Protein AF-R0JJM7-F1 (afdb_monomer_lite)

pLDDT: mean 85.13, std 17.64, range [41.31, 98.5]

Secondary structure (DSSP, 8-state):
--------------TT--------TT--HHHHHHHHHHHTT--S-GGGEEEEEEEEETTEEEEEEPPTT--HHHHHHHH-S-TTT-EEEEEEPPTT---

Sequence (99 aa):
RGPGVKRRTSFYLPRGTVKHLHILSHTRASEVISALLRKFTVVDDPRKFALFERSEKDDQVFLRKLSDEEQPLRLRLLAGPSEKALSFVLKENDSGEVN

Organism: Anas platyrhynchos (NCBI:txid8839)

Foldseek 3Di:
DDDPDPPQPPQDPPPPDDDDDDDDQQQWQLNVLVVVCVVSVNPDDSVQKFKWKWAADPNDIDTDTDDRRDGVVNVDVVQDDDVNSIDMDMDGDDPPPDD

Radius of gyration: 15.57 Å; chains: 1; bounding box: 34×30×53 Å

Structure (mmCIF, N/CA/C/O backbone):
data_AF-R0JJM7-F1
#
_entry.id   AF-R0JJM7-F1
#
loop_
_atom_site.group_PDB
_atom_site.id
_atom_site.type_symbol
_atom_site.label_atom_id
_atom_site.label_alt_id
_atom_site.label_comp_id
_atom_site.label_asym_id
_atom_site.label_entity_id
_atom_site.label_seq_id
_atom_site.pdbx_PDB_ins_code
_atom_site.Cartn_x
_atom_site.Cartn_y
_atom_site.Cartn_z
_atom_site.occupancy
_atom_site.B_iso_or_equiv
_atom_site.auth_seq_id
_atom_site.auth_comp_id
_atom_site.auth_asym_id
_atom_site.auth_atom_id
_atom_site.pdbx_PDB_model_num
ATOM 1 N N . ARG A 1 1 ? 18.023 2.603 -40.093 1.00 42.78 1 ARG A N 1
ATOM 2 C CA . ARG A 1 1 ? 17.640 1.845 -38.875 1.00 42.78 1 ARG A CA 1
ATOM 3 C C . ARG A 1 1 ? 16.904 2.829 -37.965 1.00 42.78 1 ARG A C 1
ATOM 5 O O . ARG A 1 1 ? 17.559 3.647 -37.340 1.00 42.78 1 ARG A O 1
ATOM 12 N N . GLY A 1 2 ? 15.571 2.888 -38.038 1.00 41.31 2 GLY A N 1
ATOM 13 C CA . GLY A 1 2 ? 14.785 3.873 -37.278 1.00 41.31 2 GLY A CA 1
ATOM 14 C C . GLY A 1 2 ? 14.765 3.534 -35.783 1.00 41.31 2 GLY A C 1
ATOM 15 O O . GLY A 1 2 ? 14.872 2.349 -35.449 1.00 41.31 2 GLY A O 1
ATOM 16 N N . PRO A 1 3 ? 14.658 4.523 -34.880 1.00 48.84 3 PRO A N 1
ATOM 17 C CA . PRO A 1 3 ? 14.497 4.246 -33.462 1.00 48.84 3 PRO A CA 1
ATOM 18 C C . PRO A 1 3 ? 13.191 3.472 -33.277 1.00 48.84 3 PRO A C 1
ATOM 20 O O . PRO A 1 3 ? 12.115 3.941 -33.645 1.00 48.84 3 PRO A O 1
ATOM 23 N N . GLY A 1 4 ? 13.302 2.245 -32.768 1.00 48.16 4 GLY A N 1
ATOM 24 C CA . GLY A 1 4 ? 12.152 1.405 -32.471 1.00 48.16 4 GLY A CA 1
ATOM 25 C C . GLY A 1 4 ? 11.247 2.136 -31.491 1.00 48.16 4 GLY A C 1
ATOM 26 O O . GLY A 1 4 ? 11.636 2.382 -30.350 1.00 48.16 4 GLY A O 1
ATOM 27 N N .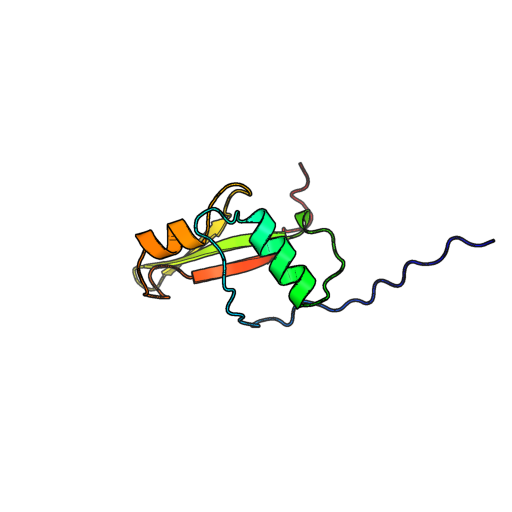 VAL A 1 5 ? 10.050 2.499 -31.948 1.00 55.69 5 VAL A N 1
ATOM 28 C CA . VAL A 1 5 ? 8.986 3.010 -31.089 1.00 55.69 5 VAL A CA 1
ATOM 29 C C . VAL A 1 5 ? 8.744 1.938 -30.033 1.00 55.69 5 VAL A C 1
ATOM 31 O O . VAL A 1 5 ? 8.204 0.872 -30.336 1.00 55.69 5 VAL A O 1
ATOM 34 N N . LYS A 1 6 ? 9.189 2.183 -28.794 1.00 52.22 6 LYS A N 1
ATOM 35 C CA . LYS A 1 6 ? 8.797 1.360 -27.651 1.00 52.22 6 LYS A CA 1
ATOM 36 C C . LYS A 1 6 ? 7.283 1.481 -27.557 1.00 52.22 6 LYS A C 1
ATOM 38 O O . LYS A 1 6 ? 6.769 2.502 -27.108 1.00 52.22 6 LYS A O 1
ATOM 43 N N . ARG A 1 7 ? 6.573 0.467 -28.053 1.00 47.34 7 ARG A N 1
ATOM 44 C CA . ARG A 1 7 ? 5.127 0.312 -27.894 1.00 47.34 7 ARG A CA 1
ATOM 45 C C . ARG A 1 7 ? 4.853 0.357 -26.390 1.00 47.34 7 ARG A C 1
ATOM 47 O O . ARG A 1 7 ? 5.057 -0.636 -25.700 1.00 47.34 7 ARG A O 1
ATOM 54 N N . ARG A 1 8 ? 4.440 1.516 -25.868 1.00 54.50 8 ARG A N 1
ATOM 55 C CA . ARG A 1 8 ? 3.777 1.596 -24.565 1.00 54.50 8 ARG A CA 1
ATOM 56 C C . ARG A 1 8 ? 2.442 0.898 -24.771 1.00 54.50 8 ARG A C 1
ATOM 58 O O . ARG A 1 8 ? 1.490 1.508 -25.240 1.00 54.50 8 ARG A O 1
ATOM 65 N N . THR A 1 9 ? 2.394 -0.407 -24.533 1.00 46.34 9 THR A N 1
ATOM 66 C CA . THR A 1 9 ? 1.124 -1.088 -24.309 1.00 46.34 9 THR A CA 1
ATOM 67 C C . THR A 1 9 ? 0.574 -0.498 -23.021 1.00 46.34 9 THR A C 1
ATOM 69 O O . THR A 1 9 ? 1.037 -0.827 -21.931 1.00 46.34 9 THR A O 1
ATOM 72 N N . SER A 1 10 ? -0.317 0.476 -23.167 1.00 49.22 10 SER A N 1
ATOM 73 C CA . SER A 1 10 ? -0.974 1.198 -22.088 1.00 49.22 10 SER A CA 1
ATOM 74 C C . SER A 1 10 ? -1.981 0.271 -21.410 1.00 49.22 10 SER A C 1
ATOM 76 O O . SER A 1 10 ? -3.187 0.363 -21.632 1.00 49.22 10 SER A O 1
ATOM 78 N N . PHE A 1 11 ? -1.481 -0.685 -20.634 1.00 52.28 11 PHE A N 1
ATOM 79 C CA . PHE A 1 11 ? -2.295 -1.387 -19.656 1.00 52.28 11 PHE A CA 1
ATOM 80 C C . PHE A 1 11 ? -2.354 -0.496 -18.423 1.00 52.28 11 PHE A C 1
ATOM 82 O O . PHE A 1 11 ? -1.412 -0.419 -17.638 1.00 52.28 11 PHE A O 1
ATOM 89 N N . TYR A 1 12 ? -3.450 0.246 -18.316 1.00 59.75 12 TYR A N 1
ATOM 90 C CA . TYR A 1 12 ? -3.749 1.032 -17.133 1.00 59.75 12 TYR A CA 1
ATOM 91 C C . TYR A 1 12 ? -4.106 0.086 -15.993 1.00 59.75 12 TYR A C 1
ATOM 93 O O . TYR A 1 12 ? -4.785 -0.922 -16.202 1.00 59.75 12 TYR A O 1
ATOM 101 N N . LEU A 1 13 ? -3.688 0.430 -14.778 1.00 63.84 13 LEU A N 1
ATOM 102 C CA . LEU A 1 13 ? -4.218 -0.200 -13.579 1.00 63.84 13 LEU A CA 1
ATOM 103 C C . LEU A 1 13 ? -5.745 0.018 -13.584 1.00 63.84 13 LEU A C 1
ATOM 105 O O . LEU A 1 13 ? -6.173 1.176 -13.542 1.00 63.84 13 LEU A O 1
ATOM 109 N N . PRO A 1 14 ? -6.594 -1.026 -13.677 1.00 69.06 14 PRO A N 1
ATOM 110 C CA . PRO A 1 14 ? -8.030 -0.799 -13.726 1.00 69.06 14 PRO A CA 1
ATOM 111 C C . PRO A 1 14 ? -8.457 -0.116 -12.423 1.00 69.06 14 PRO A C 1
ATOM 113 O O . PRO A 1 14 ? -8.135 -0.592 -11.326 1.00 69.06 14 PRO A O 1
ATOM 116 N N . ARG A 1 15 ? -9.142 1.030 -12.525 1.00 71.81 15 ARG A N 1
ATOM 117 C CA . ARG A 1 15 ? -9.605 1.776 -11.345 1.00 71.81 15 ARG A CA 1
ATOM 118 C C . ARG A 1 15 ? -10.469 0.863 -10.474 1.00 71.81 15 ARG A C 1
ATOM 120 O O . ARG A 1 15 ? -11.311 0.136 -10.988 1.00 71.81 15 ARG A O 1
ATOM 127 N N 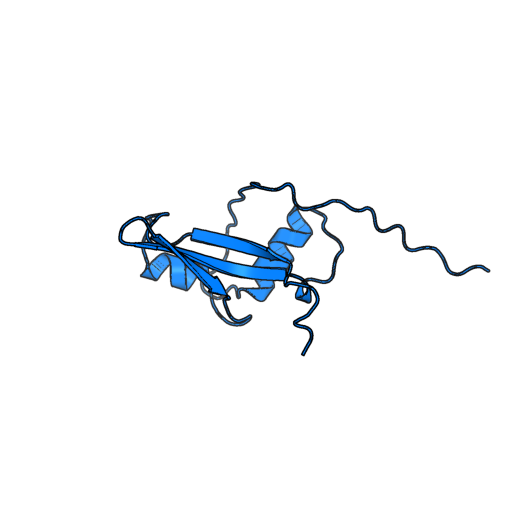. GLY A 1 16 ? -10.253 0.906 -9.161 1.00 74.25 16 GLY A N 1
ATOM 128 C CA . GLY A 1 16 ? -10.999 0.076 -8.210 1.00 74.25 16 GLY A CA 1
ATOM 129 C C . GLY A 1 16 ? -10.526 -1.377 -8.113 1.00 74.25 16 GLY A C 1
ATOM 130 O O . GLY A 1 16 ? -11.212 -2.191 -7.501 1.00 74.25 16 GLY A O 1
ATOM 131 N N . THR A 1 17 ? -9.366 -1.730 -8.678 1.00 83.00 17 THR A N 1
ATOM 132 C CA . THR A 1 17 ? -8.838 -3.089 -8.511 1.00 83.00 17 THR A CA 1
ATOM 133 C C . THR A 1 17 ? -8.257 -3.302 -7.118 1.00 83.00 17 THR A C 1
ATOM 135 O O . THR A 1 17 ? -7.368 -2.571 -6.686 1.00 83.00 17 THR A O 1
ATOM 138 N N . VAL A 1 18 ? -8.687 -4.377 -6.459 1.00 84.19 18 VAL A N 1
ATOM 139 C CA . VAL A 1 18 ? -8.130 -4.843 -5.185 1.00 84.19 18 VAL A CA 1
ATOM 140 C C . VAL A 1 18 ? -7.274 -6.089 -5.415 1.00 84.19 18 VAL A C 1
ATOM 142 O O . VAL A 1 18 ? -7.636 -6.980 -6.192 1.00 84.19 18 VAL A O 1
ATOM 145 N N . LYS A 1 19 ? -6.127 -6.178 -4.731 1.00 86.38 19 LYS A N 1
ATOM 146 C CA . LYS A 1 19 ? -5.318 -7.403 -4.671 1.00 86.38 19 LYS A CA 1
ATOM 147 C C . LYS A 1 19 ? -4.779 -7.654 -3.278 1.00 86.38 19 LYS A C 1
ATOM 149 O O . LYS A 1 19 ? -4.197 -6.774 -2.657 1.00 86.38 19 LYS A O 1
ATOM 154 N N . HIS A 1 20 ? -4.855 -8.918 -2.879 1.00 87.50 20 HIS A N 1
ATOM 155 C CA . HIS A 1 20 ? -4.101 -9.434 -1.749 1.00 87.50 20 HIS A CA 1
ATOM 156 C C . HIS A 1 20 ? -2.676 -9.789 -2.195 1.00 87.50 20 HIS A C 1
ATOM 158 O O . HIS A 1 20 ? -2.454 -10.374 -3.270 1.00 87.50 20 HIS A O 1
ATOM 164 N N . LEU A 1 21 ? -1.710 -9.399 -1.369 1.00 90.56 21 LEU A N 1
ATOM 165 C CA . LEU A 1 21 ? -0.304 -9.754 -1.487 1.00 90.56 21 LEU A CA 1
ATOM 166 C C . LEU A 1 21 ? 0.111 -10.487 -0.215 1.00 90.56 21 LEU A C 1
ATOM 168 O O . LEU A 1 21 ? -0.225 -10.053 0.883 1.00 90.56 21 LEU A O 1
ATOM 172 N N . HIS A 1 22 ? 0.859 -11.573 -0.371 1.00 91.44 22 HIS A N 1
ATOM 173 C CA . HIS A 1 22 ? 1.593 -12.173 0.736 1.00 91.44 22 HIS A CA 1
ATOM 174 C C . HIS A 1 22 ? 2.990 -11.559 0.724 1.00 91.44 22 HIS A C 1
ATOM 176 O O . HIS A 1 22 ? 3.706 -11.681 -0.270 1.00 91.44 22 HIS A O 1
ATOM 182 N N . ILE A 1 23 ? 3.333 -10.844 1.790 1.00 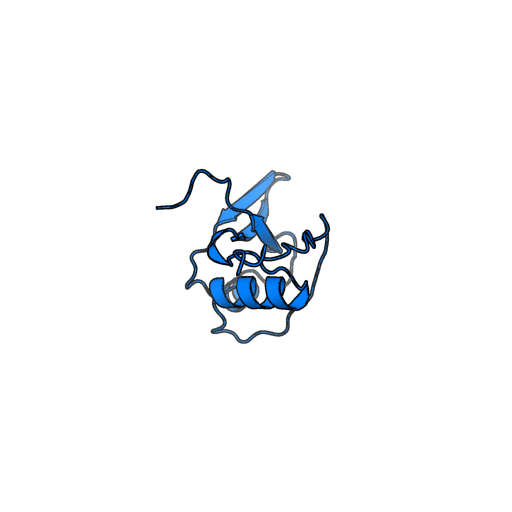94.06 23 ILE A N 1
ATOM 183 C CA . ILE A 1 23 ? 4.596 -10.116 1.938 1.00 94.06 23 ILE A CA 1
ATOM 184 C C . ILE A 1 23 ? 5.193 -10.391 3.316 1.00 94.06 23 ILE A C 1
ATOM 186 O O . ILE A 1 23 ? 4.521 -10.934 4.193 1.00 94.06 23 ILE A O 1
ATOM 190 N N . LEU A 1 24 ? 6.457 -10.023 3.497 1.00 95.50 24 LEU A N 1
ATOM 191 C CA . LEU A 1 24 ? 7.169 -10.166 4.761 1.00 95.50 24 LEU A CA 1
ATOM 192 C C . LEU A 1 24 ? 7.065 -8.872 5.574 1.00 95.50 24 LEU A C 1
ATOM 194 O O . LEU A 1 24 ? 6.729 -7.808 5.053 1.00 95.50 24 LEU A O 1
ATOM 198 N N . SER A 1 25 ? 7.375 -8.947 6.870 1.00 93.62 25 SER A N 1
ATOM 199 C CA . SER A 1 25 ? 7.313 -7.785 7.770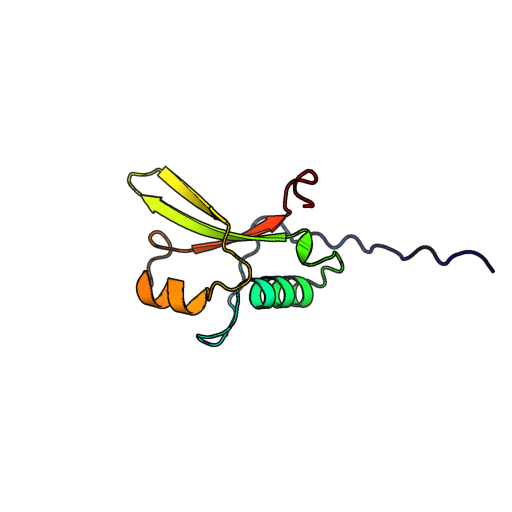 1.00 93.62 25 SER A CA 1
ATOM 200 C C . SER A 1 25 ? 8.300 -6.680 7.398 1.00 93.62 25 SER A C 1
ATOM 202 O O . SER A 1 25 ? 8.037 -5.519 7.688 1.00 93.62 25 SER A O 1
ATOM 204 N N . HIS A 1 26 ? 9.405 -7.035 6.739 1.00 95.75 26 HIS A N 1
ATOM 205 C CA . HIS A 1 26 ? 10.428 -6.103 6.271 1.00 95.75 26 HIS A CA 1
ATOM 206 C C . HIS A 1 26 ? 10.244 -5.663 4.813 1.00 95.75 26 HIS A C 1
ATOM 208 O O . HIS A 1 26 ? 11.063 -4.892 4.324 1.00 95.75 26 HIS A O 1
ATOM 214 N N . THR A 1 27 ? 9.202 -6.134 4.116 1.00 98.00 27 THR A N 1
ATOM 215 C CA . THR A 1 27 ? 8.914 -5.676 2.752 1.00 98.00 27 THR A CA 1
ATOM 216 C C . THR A 1 27 ? 8.566 -4.193 2.781 1.00 98.00 27 THR A C 1
ATOM 218 O O . THR A 1 27 ? 7.652 -3.779 3.499 1.00 98.00 27 THR A O 1
ATOM 221 N N . ARG A 1 28 ? 9.292 -3.406 1.993 1.00 98.50 28 ARG A N 1
ATOM 222 C CA . ARG A 1 28 ? 9.171 -1.950 1.928 1.00 98.50 28 ARG A CA 1
ATOM 223 C C . ARG A 1 28 ? 8.063 -1.497 0.978 1.00 98.50 28 ARG A C 1
ATOM 225 O O . ARG A 1 28 ? 7.645 -2.242 0.089 1.00 98.50 28 ARG A O 1
ATOM 232 N N . ALA A 1 29 ? 7.595 -0.260 1.131 1.00 97.94 29 ALA A N 1
ATOM 233 C CA . ALA A 1 29 ? 6.563 0.321 0.275 1.00 97.94 29 ALA A CA 1
ATOM 234 C C . ALA A 1 29 ? 6.976 0.323 -1.210 1.00 97.94 29 ALA A C 1
ATOM 236 O O . ALA A 1 29 ? 6.182 -0.075 -2.064 1.00 97.94 29 ALA A O 1
ATOM 237 N N . SER A 1 30 ? 8.233 0.659 -1.511 1.00 97.44 30 SER A N 1
ATOM 238 C CA . SER A 1 30 ? 8.808 0.608 -2.869 1.00 97.44 30 SER A CA 1
ATOM 239 C C . SER A 1 30 ? 8.750 -0.792 -3.506 1.00 97.44 30 SER A C 1
ATOM 241 O O . SER A 1 30 ? 8.454 -0.949 -4.699 1.00 97.44 30 SER A O 1
ATOM 243 N N . GLU A 1 31 ? 8.965 -1.837 -2.704 1.00 97.88 31 GLU A N 1
ATOM 244 C CA . GLU A 1 31 ? 8.865 -3.233 -3.136 1.00 97.88 31 GLU A CA 1
ATOM 245 C C . GLU A 1 31 ? 7.409 -3.638 -3.385 1.00 97.88 31 GLU A C 1
ATOM 247 O O . GLU A 1 31 ? 7.121 -4.326 -4.367 1.00 97.88 31 GLU A O 1
ATOM 252 N N . VAL A 1 32 ? 6.475 -3.169 -2.548 1.00 96.94 32 VAL A N 1
ATOM 253 C CA . VAL A 1 32 ? 5.033 -3.379 -2.748 1.00 96.94 32 VAL A CA 1
ATOM 254 C C . VAL A 1 32 ? 4.556 -2.719 -4.041 1.00 96.94 32 VAL A C 1
ATOM 256 O O . VAL A 1 32 ? 3.862 -3.370 -4.824 1.00 96.94 32 VAL A O 1
ATOM 259 N N . ILE A 1 33 ? 4.955 -1.470 -4.304 1.00 95.75 33 ILE A N 1
ATOM 260 C CA . ILE A 1 33 ? 4.650 -0.759 -5.555 1.00 95.75 33 ILE A CA 1
ATOM 261 C C . ILE A 1 33 ? 5.137 -1.592 -6.745 1.00 95.75 33 ILE A C 1
ATOM 263 O O . ILE A 1 33 ? 4.345 -1.964 -7.612 1.00 95.75 33 ILE A O 1
ATOM 267 N N . SER A 1 34 ? 6.414 -1.976 -6.743 1.00 94.75 34 SER A N 1
ATOM 268 C CA . SER A 1 34 ? 7.018 -2.771 -7.819 1.00 94.75 34 SER A CA 1
ATOM 269 C C . SER A 1 34 ? 6.310 -4.118 -8.024 1.00 94.75 34 SER A C 1
ATOM 271 O O . SER A 1 34 ? 6.053 -4.531 -9.159 1.00 94.75 34 SER A O 1
ATOM 273 N N . ALA A 1 35 ? 5.949 -4.803 -6.935 1.00 93.62 35 ALA A N 1
ATOM 274 C CA . ALA A 1 35 ? 5.236 -6.074 -6.984 1.00 93.62 35 ALA A CA 1
ATOM 275 C C . ALA A 1 35 ? 3.827 -5.930 -7.578 1.00 93.62 35 ALA A C 1
ATOM 277 O O . ALA A 1 35 ? 3.420 -6.780 -8.376 1.00 93.62 35 ALA A O 1
ATOM 278 N N . LEU A 1 36 ? 3.094 -4.867 -7.226 1.00 92.50 36 LEU A N 1
ATOM 279 C CA . LEU A 1 36 ? 1.776 -4.573 -7.790 1.00 92.50 36 LEU A CA 1
ATOM 280 C C . LEU A 1 36 ? 1.873 -4.271 -9.284 1.00 92.50 36 LEU A C 1
ATOM 282 O O . LEU A 1 36 ? 1.181 -4.919 -10.067 1.00 92.50 36 LEU A O 1
ATOM 286 N N . LEU A 1 37 ? 2.761 -3.361 -9.691 1.00 90.62 37 LEU A N 1
ATOM 287 C CA . LEU A 1 37 ? 2.933 -2.996 -11.101 1.00 90.62 37 LEU A CA 1
ATOM 288 C C . LEU A 1 37 ? 3.276 -4.221 -11.953 1.00 90.62 37 LEU A C 1
ATOM 290 O O . LEU A 1 37 ? 2.614 -4.474 -12.958 1.00 90.62 37 LEU A O 1
ATOM 294 N N . ARG A 1 38 ? 4.211 -5.064 -11.491 1.00 88.81 38 ARG A N 1
ATOM 295 C CA . ARG A 1 38 ? 4.542 -6.331 -12.158 1.00 88.81 38 ARG A CA 1
ATOM 296 C C . ARG A 1 38 ? 3.336 -7.267 -12.251 1.00 88.81 38 ARG A C 1
ATOM 298 O O . ARG A 1 38 ? 3.094 -7.842 -13.308 1.00 88.81 38 ARG A O 1
ATOM 305 N N . LYS A 1 39 ? 2.571 -7.424 -11.164 1.00 87.69 39 LYS A N 1
ATOM 306 C CA . LYS A 1 39 ? 1.387 -8.303 -11.113 1.00 87.69 39 LYS A CA 1
ATOM 307 C C . LYS A 1 39 ? 0.274 -7.842 -12.058 1.00 87.69 39 LYS A C 1
ATOM 309 O O . LYS A 1 39 ? -0.499 -8.672 -12.524 1.00 87.69 39 LYS A O 1
ATOM 314 N N . PHE A 1 40 ? 0.217 -6.546 -12.351 1.00 84.81 40 PHE A N 1
ATOM 315 C CA . PHE A 1 40 ? -0.713 -5.945 -13.304 1.00 84.81 40 PHE A CA 1
ATOM 316 C C . PHE A 1 40 ? -0.106 -5.662 -14.676 1.00 84.81 40 PHE A C 1
ATOM 318 O O . PHE A 1 40 ? -0.759 -5.038 -15.509 1.00 84.81 40 PHE A O 1
ATOM 325 N N . THR A 1 41 ? 1.117 -6.129 -14.941 1.00 86.69 41 THR A N 1
ATOM 326 C CA . THR A 1 41 ? 1.825 -5.914 -16.213 1.00 86.69 41 THR A CA 1
ATOM 327 C C . THR A 1 41 ? 1.970 -4.434 -16.602 1.00 86.69 41 THR A C 1
ATOM 329 O O . THR A 1 41 ? 2.069 -4.098 -17.780 1.00 86.69 41 THR A O 1
ATOM 332 N N . VAL A 1 42 ? 2.008 -3.542 -15.607 1.00 86.12 42 VAL A N 1
ATOM 333 C CA . VAL A 1 42 ? 2.264 -2.112 -15.800 1.00 86.12 42 VAL A CA 1
ATOM 334 C C . VAL A 1 42 ? 3.764 -1.916 -16.010 1.00 86.12 42 VAL A C 1
ATOM 336 O O . VAL A 1 42 ? 4.575 -2.344 -15.191 1.00 86.12 42 VAL A O 1
ATOM 339 N N . VAL A 1 43 ? 4.129 -1.282 -17.126 1.00 84.56 43 VAL A N 1
ATOM 340 C CA . VAL A 1 43 ? 5.527 -1.090 -17.563 1.00 84.56 43 VAL A CA 1
ATOM 341 C C . VAL A 1 43 ? 6.071 0.315 -17.285 1.00 84.56 43 VAL A C 1
ATOM 343 O O . VAL A 1 43 ? 7.211 0.617 -17.639 1.00 84.56 43 VAL A O 1
ATOM 346 N N . ASP A 1 44 ? 5.255 1.191 -16.701 1.00 87.31 44 ASP A N 1
ATOM 347 C CA . ASP A 1 44 ? 5.673 2.527 -16.283 1.00 87.31 44 ASP A CA 1
ATOM 348 C C . ASP A 1 44 ? 6.686 2.478 -15.126 1.00 87.31 44 ASP A C 1
ATOM 350 O O . ASP A 1 44 ? 6.771 1.498 -14.387 1.00 87.31 44 ASP A O 1
ATOM 354 N N . ASP A 1 45 ? 7.476 3.550 -14.987 1.00 89.19 45 ASP A N 1
ATOM 355 C CA . ASP A 1 45 ? 8.469 3.673 -13.914 1.00 89.19 45 ASP A CA 1
ATOM 356 C C . ASP A 1 45 ? 7.759 3.632 -12.544 1.00 89.19 45 ASP A C 1
ATOM 358 O O . ASP A 1 45 ? 6.862 4.453 -12.323 1.00 89.19 45 ASP A O 1
ATOM 362 N N . PRO A 1 46 ? 8.148 2.729 -11.618 1.00 91.38 46 PRO A N 1
ATOM 363 C CA . PRO A 1 46 ? 7.580 2.662 -10.274 1.00 91.38 46 PRO A CA 1
ATOM 364 C C . PRO A 1 46 ? 7.585 3.994 -9.520 1.00 91.38 46 PRO A C 1
ATOM 366 O O . PRO A 1 46 ? 6.680 4.233 -8.728 1.00 91.38 46 PRO A O 1
ATOM 369 N N . ARG A 1 47 ? 8.537 4.892 -9.812 1.00 90.56 47 ARG A N 1
ATOM 370 C CA . ARG A 1 47 ? 8.635 6.234 -9.207 1.00 90.56 47 ARG A CA 1
ATOM 371 C C . ARG A 1 47 ? 7.492 7.172 -9.593 1.00 90.56 47 ARG A C 1
ATOM 373 O O . ARG A 1 47 ? 7.266 8.183 -8.935 1.00 90.56 47 ARG A O 1
ATOM 380 N N . LYS A 1 48 ? 6.734 6.839 -10.640 1.00 91.19 48 LYS A N 1
ATOM 381 C CA . LYS A 1 48 ? 5.488 7.541 -10.976 1.00 91.19 48 LYS A CA 1
ATOM 382 C C . LYS A 1 48 ? 4.340 7.169 -10.053 1.00 91.19 48 LYS A C 1
ATOM 384 O O . LYS A 1 48 ? 3.280 7.761 -10.178 1.00 91.19 48 LYS A O 1
ATOM 389 N N . PHE A 1 49 ? 4.516 6.194 -9.171 1.00 93.31 49 PHE A N 1
ATOM 390 C CA . PHE A 1 49 ? 3.486 5.733 -8.260 1.00 93.31 49 PHE A CA 1
ATOM 391 C C . PHE A 1 49 ? 3.914 5.959 -6.815 1.00 93.31 49 PHE A C 1
ATOM 393 O O . PHE A 1 49 ? 5.096 6.058 -6.496 1.00 93.31 49 PHE A O 1
ATOM 400 N N . ALA A 1 50 ? 2.929 6.013 -5.932 1.00 95.69 50 ALA A N 1
ATOM 401 C CA . ALA A 1 50 ? 3.128 6.036 -4.498 1.00 95.69 50 ALA A CA 1
ATOM 402 C C . ALA A 1 50 ? 2.077 5.169 -3.805 1.00 95.69 50 ALA A C 1
ATOM 404 O O . ALA A 1 50 ? 0.932 5.042 -4.260 1.00 95.69 50 ALA A O 1
ATOM 405 N N . LEU A 1 51 ? 2.486 4.566 -2.692 1.00 96.75 51 LEU A N 1
ATOM 406 C CA . LEU A 1 51 ? 1.600 3.826 -1.811 1.00 96.75 51 LEU A CA 1
ATOM 407 C C . LEU A 1 51 ? 1.104 4.773 -0.720 1.00 96.75 51 LEU A C 1
ATOM 409 O O . LEU A 1 51 ? 1.894 5.432 -0.051 1.00 96.75 51 LEU A O 1
ATOM 413 N N . PHE A 1 52 ? -0.207 4.835 -0.543 1.00 97.38 52 PHE A N 1
ATOM 414 C CA . PHE A 1 52 ? -0.848 5.615 0.502 1.00 97.38 52 PHE A CA 1
ATOM 415 C C . PHE A 1 52 ? -1.442 4.677 1.538 1.00 97.38 52 PHE A C 1
ATOM 417 O O . PHE A 1 52 ? -2.047 3.663 1.183 1.00 97.38 52 PHE A O 1
ATOM 424 N N . GLU A 1 53 ? -1.328 5.042 2.808 1.00 97.31 53 GLU A N 1
ATOM 425 C CA . GLU A 1 53 ? -2.266 4.554 3.808 1.00 97.31 53 GLU A CA 1
ATOM 426 C C . GLU A 1 53 ? -3.573 5.340 3.721 1.00 97.31 53 GLU A C 1
ATOM 428 O O . GLU A 1 53 ? -3.581 6.552 3.495 1.00 97.31 53 GLU A O 1
ATOM 433 N N . ARG A 1 54 ? -4.677 4.622 3.895 1.00 97.56 54 ARG A N 1
ATOM 434 C CA . ARG A 1 54 ? -6.031 5.148 3.981 1.00 97.56 54 ARG A CA 1
ATOM 435 C C . ARG A 1 54 ? -6.624 4.750 5.322 1.00 97.56 54 ARG A C 1
ATOM 437 O O . ARG A 1 54 ? -6.664 3.560 5.633 1.00 97.56 54 ARG A O 1
ATOM 444 N N . SER A 1 55 ? -7.133 5.718 6.067 1.00 97.06 55 SER A N 1
ATOM 445 C CA . SER A 1 55 ? -7.866 5.488 7.312 1.00 97.06 55 SER A CA 1
ATOM 446 C C . SER A 1 55 ? -9.180 6.263 7.316 1.00 97.06 55 SER A C 1
ATOM 448 O O . SER A 1 55 ? -9.337 7.265 6.617 1.00 97.06 55 SER A O 1
ATOM 450 N N . GLU A 1 56 ? -10.147 5.761 8.072 1.00 97.62 56 GLU A N 1
ATOM 451 C CA . GLU A 1 56 ? -11.457 6.368 8.277 1.00 97.62 56 GLU A CA 1
ATOM 452 C C . GLU A 1 56 ? -11.611 6.727 9.754 1.00 97.62 56 GLU A C 1
ATOM 454 O O . GLU A 1 56 ? -11.498 5.860 10.626 1.00 97.62 56 GLU A O 1
ATOM 459 N N . LYS A 1 57 ? -11.876 8.003 10.038 1.00 93.56 57 LYS A N 1
ATOM 460 C CA . LYS A 1 57 ? -12.150 8.503 11.388 1.00 93.56 57 LYS A CA 1
ATOM 461 C C . LYS A 1 57 ? -13.253 9.554 11.322 1.00 93.56 57 LYS A C 1
ATOM 463 O O . LYS A 1 57 ? -13.168 10.453 10.494 1.00 93.56 57 LYS A O 1
ATOM 468 N N . ASP A 1 58 ? -14.257 9.442 12.191 1.00 93.94 58 ASP A N 1
ATOM 469 C CA . ASP A 1 58 ? -15.385 10.385 12.279 1.00 93.94 58 ASP A CA 1
ATOM 470 C C . ASP A 1 58 ? -16.037 10.654 10.903 1.00 93.94 58 ASP A C 1
ATOM 472 O O . ASP A 1 58 ? -16.222 11.801 10.500 1.00 93.94 58 ASP A O 1
ATOM 476 N N . ASP A 1 59 ? -16.283 9.578 10.141 1.00 91.81 59 ASP A N 1
ATOM 477 C CA . ASP A 1 59 ? -16.807 9.578 8.760 1.00 91.81 59 ASP A CA 1
ATOM 478 C C . ASP A 1 59 ? -15.963 10.343 7.717 1.00 91.81 59 ASP A C 1
ATOM 480 O O . ASP A 1 59 ? -16.378 10.531 6.572 1.00 91.81 59 ASP A O 1
ATOM 484 N N . GLN A 1 60 ? -14.735 10.727 8.071 1.00 96.12 60 GLN A N 1
ATOM 485 C CA . GLN A 1 60 ? -13.767 11.351 7.174 1.00 96.12 60 GLN A CA 1
ATOM 486 C C . GLN A 1 60 ? -12.688 10.356 6.742 1.00 96.12 60 GLN A C 1
ATOM 488 O O . GLN A 1 60 ? -12.191 9.553 7.535 1.00 96.12 60 GLN A O 1
ATOM 493 N N . VAL A 1 61 ? -12.308 10.428 5.463 1.00 96.38 61 VAL A N 1
ATOM 494 C CA . VAL A 1 61 ? -11.247 9.601 4.873 1.00 96.38 61 VAL A CA 1
ATOM 495 C C . VAL A 1 61 ? -9.945 10.391 4.847 1.00 96.38 61 VAL A C 1
ATOM 497 O O . VAL A 1 61 ? -9.866 11.447 4.222 1.00 96.38 61 VAL A O 1
ATOM 500 N N . PHE A 1 62 ? -8.904 9.832 5.453 1.00 96.25 62 PHE A N 1
ATOM 501 C CA . PHE A 1 62 ? -7.556 10.386 5.451 1.00 96.25 62 PHE A CA 1
ATOM 502 C C . PHE A 1 62 ? -6.656 9.562 4.532 1.00 96.25 62 PHE A C 1
ATOM 504 O O . PHE A 1 62 ? -6.746 8.334 4.499 1.00 96.25 62 PHE A O 1
ATOM 511 N N . LEU A 1 63 ? -5.786 10.242 3.783 1.00 96.44 63 LEU A N 1
ATOM 512 C CA . LEU A 1 63 ? -4.757 9.623 2.951 1.00 96.44 63 LEU A CA 1
ATOM 513 C C . LEU A 1 63 ? -3.392 10.205 3.311 1.00 96.44 63 LEU A C 1
ATOM 515 O O . LEU A 1 63 ? -3.207 11.418 3.232 1.00 96.44 63 LEU A O 1
ATOM 519 N N . ARG A 1 64 ? -2.426 9.344 3.641 1.00 96.25 64 ARG A N 1
ATOM 520 C CA . ARG A 1 64 ? -1.026 9.736 3.858 1.00 96.25 64 ARG A CA 1
ATOM 521 C C . ARG A 1 64 ? -0.122 8.937 2.928 1.00 96.25 64 ARG A C 1
ATOM 523 O O . ARG A 1 64 ? -0.221 7.715 2.861 1.00 96.25 64 ARG A O 1
ATOM 530 N N . LYS A 1 65 ? 0.754 9.634 2.202 1.00 96.62 65 LYS A N 1
ATOM 531 C CA . LYS A 1 65 ? 1.789 9.010 1.368 1.00 96.62 65 LYS A CA 1
ATOM 532 C C . LYS A 1 65 ? 2.798 8.311 2.277 1.00 96.62 65 LYS A C 1
ATOM 534 O O . LYS A 1 65 ? 3.305 8.930 3.213 1.00 96.62 65 LYS A O 1
ATOM 539 N N . LEU A 1 66 ? 3.066 7.039 2.008 1.00 97.81 66 LEU A N 1
ATOM 540 C CA . LEU A 1 66 ? 4.147 6.312 2.659 1.00 97.81 66 LEU A CA 1
ATOM 541 C C . LEU A 1 66 ? 5.473 6.682 1.996 1.00 97.81 66 LEU A C 1
ATOM 543 O O . LEU A 1 66 ? 5.543 6.845 0.776 1.00 97.81 66 LEU A O 1
ATOM 547 N N . SER A 1 67 ? 6.522 6.788 2.801 1.00 97.31 67 SER A N 1
ATOM 548 C CA . SER A 1 67 ? 7.894 6.802 2.304 1.00 97.31 67 SER A CA 1
ATOM 549 C C . SER A 1 67 ? 8.285 5.429 1.751 1.00 97.31 67 SER A C 1
ATOM 551 O O . SER A 1 67 ? 7.741 4.399 2.158 1.00 97.31 67 SER A O 1
ATOM 553 N N . ASP A 1 68 ? 9.271 5.407 0.856 1.00 96.56 68 ASP A N 1
ATOM 554 C CA . ASP A 1 68 ? 9.710 4.184 0.176 1.00 96.56 68 ASP A CA 1
ATOM 555 C C . ASP A 1 68 ? 10.237 3.098 1.122 1.00 96.56 68 ASP A C 1
ATOM 557 O O . ASP A 1 68 ? 10.160 1.920 0.767 1.00 96.56 68 ASP A O 1
ATOM 561 N N . GLU A 1 69 ? 10.733 3.481 2.304 1.00 98.00 69 GLU A N 1
ATOM 562 C CA . GLU A 1 69 ? 11.337 2.596 3.311 1.00 98.00 69 GLU A CA 1
ATOM 563 C C . GLU A 1 69 ? 10.351 2.120 4.390 1.00 98.00 69 GLU A C 1
ATOM 565 O O . GLU A 1 69 ? 10.664 1.208 5.160 1.00 98.00 69 GLU A O 1
ATOM 570 N N . GLU A 1 70 ? 9.149 2.701 4.462 1.00 98.38 70 GLU A N 1
ATOM 571 C CA . GLU A 1 70 ? 8.119 2.222 5.386 1.00 98.38 70 GLU A CA 1
ATOM 572 C C . GLU A 1 70 ? 7.692 0.789 5.039 1.00 98.38 70 GLU A C 1
ATOM 574 O O . GLU A 1 70 ? 7.730 0.364 3.885 1.00 98.38 70 GLU A O 1
ATOM 579 N N . GLN A 1 71 ? 7.274 0.031 6.056 1.00 98.38 71 GLN A N 1
ATOM 580 C CA . GLN A 1 71 ? 6.965 -1.399 5.962 1.00 98.38 71 GLN A CA 1
ATOM 581 C C . GLN A 1 71 ? 5.447 -1.631 6.081 1.00 98.38 71 GLN A C 1
ATOM 583 O O . GLN A 1 71 ? 4.930 -1.685 7.204 1.00 98.38 71 GLN A O 1
ATOM 588 N N . PRO A 1 72 ? 4.691 -1.799 4.973 1.00 97.81 72 PRO A N 1
ATOM 589 C CA . PRO A 1 72 ? 3.226 -1.813 5.013 1.00 97.81 72 PRO A CA 1
ATOM 590 C C . PRO A 1 72 ? 2.638 -2.934 5.875 1.00 97.81 72 PRO A C 1
ATOM 592 O O . PRO A 1 72 ? 1.644 -2.724 6.570 1.00 97.81 72 PRO A O 1
ATOM 595 N N . LEU A 1 73 ? 3.266 -4.118 5.901 1.00 97.56 73 LEU A N 1
ATOM 596 C CA . LEU A 1 73 ? 2.792 -5.199 6.770 1.00 97.56 73 LEU A CA 1
ATOM 597 C C . LEU A 1 73 ? 2.956 -4.844 8.250 1.00 97.56 73 LEU A C 1
ATOM 599 O O . LEU A 1 73 ? 2.060 -5.119 9.043 1.00 97.56 73 LEU A O 1
ATOM 603 N N . ARG A 1 74 ? 4.062 -4.194 8.628 1.00 97.50 74 ARG A N 1
ATOM 604 C CA . ARG A 1 74 ? 4.276 -3.740 10.006 1.00 97.50 74 ARG A CA 1
ATOM 605 C C . ARG A 1 74 ? 3.216 -2.719 10.421 1.00 97.50 74 ARG A C 1
ATOM 607 O O . ARG A 1 74 ? 2.653 -2.856 11.503 1.00 97.50 74 ARG A O 1
ATOM 614 N N . LEU A 1 75 ? 2.894 -1.760 9.550 1.00 97.56 75 LEU A N 1
ATOM 615 C CA . LEU A 1 75 ? 1.812 -0.794 9.785 1.00 97.56 75 LEU A CA 1
ATOM 616 C C . LEU A 1 75 ? 0.461 -1.500 9.973 1.00 97.56 75 LEU A C 1
ATOM 618 O O . LEU A 1 75 ? -0.262 -1.207 10.922 1.00 97.56 75 LEU A O 1
ATOM 622 N N . ARG A 1 76 ? 0.149 -2.493 9.127 1.00 96.69 76 ARG A N 1
ATOM 623 C CA . ARG A 1 76 ? -1.072 -3.305 9.255 1.00 96.69 76 ARG A CA 1
ATOM 624 C C . ARG A 1 76 ? -1.142 -4.079 10.566 1.00 96.69 76 ARG A C 1
ATOM 626 O O . ARG A 1 76 ? -2.203 -4.119 11.177 1.00 96.69 76 ARG A O 1
ATOM 633 N N . LEU A 1 77 ? -0.040 -4.683 11.000 1.00 96.81 77 LEU A N 1
ATOM 634 C CA . LEU A 1 77 ? -0.001 -5.420 12.263 1.00 96.81 77 LEU A CA 1
ATOM 635 C C . LEU A 1 77 ? -0.240 -4.499 13.470 1.00 96.81 77 LEU A C 1
ATOM 637 O O . LEU A 1 77 ? -0.914 -4.912 14.408 1.00 96.81 77 LEU A O 1
ATOM 641 N N . LEU A 1 78 ? 0.255 -3.257 13.428 1.00 96.62 78 LEU A N 1
ATOM 642 C CA . LEU A 1 78 ? 0.037 -2.261 14.484 1.00 96.62 78 LEU A CA 1
ATOM 643 C C . LEU A 1 78 ? -1.391 -1.691 14.485 1.00 96.62 78 LEU A C 1
ATOM 645 O O . LEU A 1 78 ? -1.964 -1.491 15.551 1.00 96.62 78 LEU A O 1
ATOM 649 N N . ALA A 1 79 ? -1.973 -1.443 13.308 1.00 96.31 79 ALA A N 1
ATOM 650 C CA . ALA A 1 79 ? -3.332 -0.909 13.174 1.00 96.31 79 ALA A CA 1
ATOM 651 C C . ALA A 1 79 ? -4.435 -1.962 13.405 1.00 96.31 79 ALA A C 1
ATOM 653 O O . ALA A 1 79 ? -5.593 -1.617 13.646 1.00 96.31 79 ALA A O 1
ATOM 654 N N . GLY A 1 80 ? -4.086 -3.248 13.320 1.00 96.56 80 GLY A N 1
ATOM 655 C CA . GLY A 1 80 ? -5.022 -4.359 13.431 1.00 96.56 80 GLY A CA 1
ATOM 656 C C . GLY A 1 80 ? -5.762 -4.680 12.121 1.00 96.56 80 GLY A C 1
ATOM 657 O O . GLY A 1 80 ? -5.453 -4.152 11.050 1.00 96.56 80 GLY A O 1
ATOM 658 N N . PRO A 1 81 ? -6.745 -5.597 12.168 1.00 95.88 81 PRO A N 1
ATOM 659 C CA . PRO A 1 81 ? -7.360 -6.158 10.964 1.00 95.88 81 PRO A CA 1
ATOM 660 C C . PRO A 1 81 ? -8.399 -5.243 10.293 1.00 95.88 81 PRO A C 1
ATOM 662 O O . PRO A 1 81 ? -8.754 -5.487 9.143 1.00 95.88 81 PRO A O 1
ATOM 665 N N . SER A 1 82 ? -8.887 -4.200 10.972 1.00 96.12 82 SER A N 1
ATOM 666 C CA . SER A 1 82 ? -9.943 -3.320 10.451 1.00 96.12 82 SER A CA 1
ATOM 667 C C . SER A 1 82 ? -9.490 -2.548 9.207 1.00 96.12 82 SER A C 1
ATOM 669 O O . SER A 1 82 ? -8.530 -1.782 9.256 1.00 96.12 82 SER A O 1
ATOM 671 N N . GLU A 1 83 ? -10.219 -2.690 8.097 1.00 93.38 83 GLU A N 1
ATOM 672 C CA . GLU A 1 83 ? -9.949 -1.931 6.865 1.00 93.38 83 GLU A CA 1
ATOM 673 C C . GLU A 1 83 ? -10.250 -0.433 6.997 1.00 93.38 83 GLU A C 1
ATOM 675 O O . GLU A 1 83 ? -9.657 0.378 6.283 1.00 93.38 83 GLU A O 1
ATOM 680 N N . LYS A 1 84 ? -11.125 -0.065 7.944 1.00 94.88 84 LYS A N 1
ATOM 681 C CA . LYS A 1 84 ? -11.383 1.333 8.310 1.00 94.88 84 LYS A CA 1
ATOM 682 C C . LYS A 1 84 ? -10.217 1.934 9.086 1.00 94.88 84 LYS A C 1
ATOM 684 O O . LYS A 1 84 ? -9.874 3.089 8.870 1.00 94.88 84 LYS A O 1
ATOM 689 N N . ALA A 1 85 ? -9.588 1.148 9.963 1.00 96.00 85 ALA A N 1
ATOM 690 C CA . ALA A 1 85 ? -8.415 1.606 10.702 1.00 96.00 85 ALA A CA 1
ATOM 691 C C . ALA A 1 85 ? -7.220 1.809 9.763 1.00 96.00 85 ALA A C 1
ATOM 693 O O . ALA A 1 85 ? -6.516 2.810 9.871 1.00 96.00 85 ALA A O 1
ATOM 694 N N . LEU A 1 86 ? -7.014 0.878 8.825 1.00 97.38 86 LEU A N 1
ATOM 695 C CA . LEU A 1 86 ? -5.970 0.993 7.818 1.00 97.38 86 LEU A CA 1
ATOM 696 C C . LEU A 1 86 ? -6.303 0.181 6.563 1.00 97.38 86 LEU A C 1
ATOM 698 O O . LEU A 1 86 ? -6.573 -1.016 6.622 1.00 97.38 86 LEU A O 1
ATOM 702 N N . SER A 1 87 ? -6.175 0.806 5.402 1.00 96.75 87 SER A N 1
ATOM 703 C CA . SER A 1 87 ? -6.112 0.175 4.081 1.00 96.75 87 SER A CA 1
ATOM 704 C C . SER A 1 87 ? -4.995 0.822 3.257 1.00 96.75 87 SER A C 1
ATOM 706 O O . SER A 1 87 ? -4.452 1.850 3.653 1.00 96.75 87 SER A O 1
ATOM 708 N N . PHE A 1 88 ? -4.594 0.201 2.146 1.00 96.94 88 PHE A N 1
ATOM 709 C CA . PHE A 1 88 ? -3.519 0.722 1.295 1.00 96.94 88 PHE A CA 1
ATOM 710 C C . PHE A 1 88 ? -4.027 0.998 -0.112 1.00 96.94 88 PHE A C 1
ATOM 712 O O . PHE A 1 88 ? -4.772 0.195 -0.675 1.00 96.94 88 PHE A O 1
ATOM 719 N N . VAL A 1 89 ? -3.598 2.120 -0.686 1.00 95.25 89 VAL A N 1
ATOM 720 C CA . VAL A 1 89 ? -4.014 2.573 -2.014 1.00 95.25 89 VAL A CA 1
ATOM 721 C C . VAL A 1 89 ? -2.777 2.902 -2.841 1.00 95.25 89 VAL A C 1
ATOM 723 O O . VAL A 1 89 ? -1.963 3.728 -2.441 1.00 95.25 89 VAL A O 1
ATOM 726 N N . LEU A 1 90 ? -2.638 2.270 -4.005 1.00 93.81 90 LEU A N 1
ATOM 727 C CA . LEU A 1 90 ? -1.633 2.641 -5.001 1.00 93.81 90 LEU A CA 1
ATOM 728 C C . LEU A 1 90 ? -2.203 3.758 -5.884 1.00 93.81 90 LEU A C 1
ATOM 730 O O . LEU A 1 90 ? -3.289 3.596 -6.444 1.00 93.81 90 LEU A O 1
ATOM 734 N N . LYS A 1 91 ? -1.485 4.874 -6.019 1.00 91.50 91 LYS A N 1
ATOM 735 C CA . LYS A 1 91 ? -1.866 5.990 -6.899 1.00 91.50 91 LYS A CA 1
ATOM 736 C C . LYS A 1 91 ? -0.673 6.423 -7.739 1.00 91.50 91 LYS A C 1
ATOM 738 O O . LYS A 1 91 ? 0.464 6.279 -7.302 1.00 91.50 91 LYS A O 1
ATOM 743 N N . GLU A 1 92 ? -0.936 6.963 -8.922 1.00 89.31 92 GL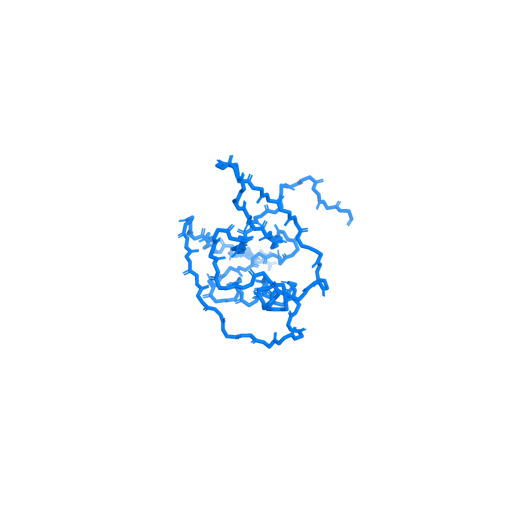U A N 1
ATOM 744 C CA . GLU A 1 92 ? 0.070 7.736 -9.653 1.00 89.31 92 GLU A CA 1
ATOM 745 C C . GLU A 1 92 ? 0.338 9.049 -8.898 1.00 89.31 92 GLU A C 1
ATOM 747 O O . GLU A 1 92 ? -0.591 9.651 -8.356 1.00 89.31 92 GLU A O 1
ATOM 752 N N . ASN A 1 93 ? 1.603 9.461 -8.821 1.00 84.81 93 ASN A N 1
ATOM 753 C CA . ASN A 1 93 ? 1.986 10.802 -8.400 1.00 84.81 93 ASN A CA 1
ATOM 754 C C . ASN A 1 93 ? 1.481 11.774 -9.472 1.00 84.81 93 ASN A C 1
ATOM 756 O O . ASN A 1 93 ? 1.672 11.529 -10.668 1.00 84.81 93 ASN A O 1
ATOM 760 N N . ASP A 1 94 ? 0.857 12.879 -9.065 1.00 75.56 94 ASP A N 1
ATOM 761 C CA . ASP A 1 94 ? 0.572 13.962 -10.002 1.00 75.56 94 ASP A CA 1
ATOM 762 C C . ASP A 1 94 ? 1.898 14.383 -10.651 1.00 75.56 94 ASP A C 1
ATOM 764 O O . ASP A 1 94 ? 2.927 14.479 -9.980 1.00 75.56 94 ASP A O 1
ATOM 768 N N . SER A 1 95 ? 1.901 14.581 -11.973 1.00 56.22 95 SER A N 1
ATOM 769 C CA . SER A 1 95 ? 3.113 14.752 -12.799 1.00 56.22 95 SER A CA 1
ATOM 770 C C . SER A 1 95 ? 3.965 16.003 -12.479 1.00 56.22 95 SER A C 1
ATOM 772 O O . SER A 1 95 ? 4.799 16.389 -13.293 1.00 56.22 95 SER A O 1
ATOM 774 N N . GLY A 1 96 ? 3.765 16.641 -11.322 1.00 51.34 96 GLY A N 1
ATOM 775 C CA . GLY A 1 96 ? 4.528 17.775 -10.799 1.00 51.34 96 GLY A CA 1
ATOM 776 C C . GLY A 1 96 ? 5.483 17.452 -9.640 1.00 51.34 96 GLY A C 1
ATOM 777 O O . GLY A 1 96 ? 6.259 18.324 -9.270 1.00 51.34 96 GLY A O 1
ATOM 778 N N . GLU A 1 97 ? 5.482 16.236 -9.082 1.00 46.22 97 GLU A N 1
ATOM 779 C CA . GLU A 1 97 ? 6.435 15.824 -8.034 1.00 46.22 97 GLU A CA 1
ATOM 780 C C . GLU A 1 97 ? 7.498 14.867 -8.596 1.00 46.22 97 GLU A C 1
ATOM 782 O O . GLU A 1 97 ? 7.533 13.677 -8.285 1.00 46.22 97 GLU A O 1
ATOM 787 N N . VAL A 1 98 ? 8.373 15.388 -9.455 1.00 42.28 98 VAL A N 1
ATOM 788 C CA . VAL A 1 98 ? 9.702 14.803 -9.677 1.00 42.28 98 VAL A CA 1
ATOM 789 C C . VAL A 1 98 ? 10.707 15.763 -9.054 1.00 42.28 98 VAL A C 1
ATOM 791 O O . VAL A 1 98 ? 10.961 16.830 -9.603 1.00 42.28 98 VAL A O 1
ATOM 794 N N . ASN A 1 99 ? 11.195 15.422 -7.865 1.00 42.69 99 ASN A N 1
ATOM 795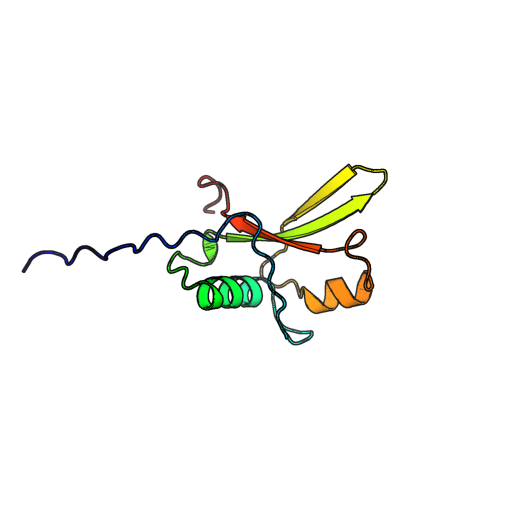 C CA . ASN A 1 99 ? 12.316 16.113 -7.229 1.00 42.69 99 ASN A CA 1
ATOM 796 C C . ASN A 1 99 ? 13.557 15.230 -7.365 1.00 42.69 99 ASN A C 1
ATOM 798 O O . ASN A 1 99 ? 13.409 14.008 -7.122 1.00 42.69 99 ASN A O 1
#

InterPro domains:
  IPR000159 Ras-associating domain [PF00788] (9-94)
  IPR000159 Ras-associating domain [PS50200] (1-95)
  IPR000159 Ras-associating domain [SM00314] (1-95)
  IPR029071 Ubiquitin-like domain superfamily [SSF54236] (14-94)
  IPR033614 Ras association domain-containing protein 1-6 [PTHR22738] (6-99)